Protein AF-F0J187-F1 (afdb_monomer_lite)

Foldseek 3Di:
DDLPDPCPVVVCCVVVVPDQAAHQLLNLLVVQLVLPDPVQSVQQSVVSVCLLLDDDPDRDQDPADARPPDDPDPDHSRVPSSVSSVVCVVRHVVLSVDDPVVNCVSNVCVVVVVVVVVCVVPVVVVPDDPDDPDDPPPDD

Secondary structure (DSSP, 8-state):
-B---TTHHHHHHHH-TT----B-HHHHHHHHHTTS-GGGHHHHHHHHHHHHHS--SSPPPPS----TT---SS--S-HHHHHHHHHTHHHHGGGGGS-HHHHHHHH-THHHHHHHHHHHHHSGGG-SPPP-PPP-----

Radius of gyration: 19.65 Å; chains: 1; bounding box: 69×37×39 Å

Sequence (140 aa):
MVDGLKGGPEAITAVFPETIVQTCIVHLLRNSMDFVSYKDHKAVATALKDIYRTGPLMPKPPRQLSPPSTPVHGGQKYPDIGQSWRRVWQEVIPFFSFPGEVRRIIYATNAIEALNSKLRRAIPARGHFPAMRPRPSCSI

Organism: Acidiphilium multivorum (strain DSM 11245 / JCM 8867 / NBRC 100883 / AIU 301) (NCBI:txid926570)

InterPro domains:
  IPR001207 Transposase, mutator type [PF00872] (2-131)
  IPR001207 Transposase, mutator type [PTHR33217] (2-131)

pLDDT: mean 76.12, std 14.01, range [37.06, 95.88]

Structure (mmCIF, N/CA/C/O backbone):
data_AF-F0J187-F1
#
_entry.id   AF-F0J187-F1
#
loop_
_atom_site.group_PDB
_atom_site.id
_atom_site.type_symbol
_atom_site.label_atom_id
_atom_site.label_alt_id
_atom_site.label_comp_id
_atom_site.label_asym_id
_atom_site.label_entity_id
_atom_site.label_seq_id
_atom_site.pdbx_PDB_ins_code
_atom_site.Cartn_x
_atom_site.Cartn_y
_atom_site.Cartn_z
_atom_site.occupancy
_atom_site.B_iso_or_equiv
_atom_site.auth_seq_id
_atom_site.auth_comp_id
_atom_site.auth_asym_id
_atom_site.auth_atom_id
_atom_site.pdbx_PDB_model_num
ATOM 1 N N . MET A 1 1 ? 7.277 -2.981 -6.624 1.00 78.75 1 MET A N 1
ATOM 2 C CA . MET A 1 1 ? 6.357 -2.535 -5.552 1.00 78.75 1 MET A CA 1
ATOM 3 C C . MET A 1 1 ? 6.928 -1.269 -4.922 1.00 78.75 1 MET A C 1
ATOM 5 O O . MET A 1 1 ? 8.120 -1.260 -4.646 1.00 78.75 1 MET A O 1
ATOM 9 N N . VAL A 1 2 ? 6.130 -0.213 -4.736 1.00 85.12 2 VAL A N 1
ATOM 10 C CA . VAL A 1 2 ? 6.584 1.126 -4.300 1.00 85.12 2 VAL A CA 1
ATOM 11 C C . VAL A 1 2 ? 5.772 1.607 -3.094 1.00 85.12 2 VAL A C 1
ATOM 13 O O . VAL A 1 2 ? 4.601 1.272 -2.958 1.00 85.12 2 VAL A O 1
ATOM 16 N N . ASP A 1 3 ? 6.383 2.401 -2.219 1.00 81.81 3 ASP A N 1
ATOM 17 C CA . ASP A 1 3 ? 5.799 2.936 -0.975 1.00 81.81 3 ASP A CA 1
ATOM 18 C C . ASP A 1 3 ? 4.912 4.194 -1.175 1.00 81.81 3 ASP A C 1
ATOM 20 O O . ASP A 1 3 ? 4.750 5.024 -0.291 1.00 81.81 3 ASP A O 1
ATOM 24 N N . GLY A 1 4 ? 4.371 4.411 -2.378 1.00 76.19 4 GLY A N 1
ATOM 25 C CA . GLY A 1 4 ? 3.578 5.617 -2.671 1.00 76.19 4 GLY A CA 1
ATOM 26 C C . GLY A 1 4 ? 4.379 6.929 -2.644 1.00 76.19 4 GLY A C 1
ATOM 27 O O . GLY A 1 4 ? 3.801 8.006 -2.503 1.00 76.19 4 GLY A O 1
ATOM 28 N N . LEU A 1 5 ? 5.707 6.852 -2.780 1.00 80.00 5 LEU A N 1
ATOM 29 C CA . LEU A 1 5 ? 6.575 8.019 -2.922 1.00 80.00 5 LEU A CA 1
ATOM 30 C C . LEU A 1 5 ? 6.245 8.776 -4.212 1.00 80.00 5 LEU A C 1
ATOM 32 O O . LEU A 1 5 ? 6.161 8.181 -5.289 1.00 80.00 5 LEU A O 1
ATOM 36 N N . LYS A 1 6 ? 6.111 10.101 -4.103 1.00 81.50 6 LYS A N 1
ATOM 37 C CA . LYS A 1 6 ? 5.885 10.986 -5.251 1.00 81.50 6 LYS A CA 1
ATOM 38 C C . LYS A 1 6 ? 7.040 10.856 -6.249 1.00 81.50 6 LYS A C 1
ATOM 40 O O . LYS A 1 6 ? 8.196 10.980 -5.851 1.00 81.50 6 LYS A O 1
ATOM 45 N N . GLY A 1 7 ? 6.734 10.638 -7.527 1.00 82.94 7 GLY A N 1
ATOM 46 C CA . GLY A 1 7 ? 7.749 10.474 -8.571 1.00 82.94 7 GLY A CA 1
ATOM 47 C C . GLY A 1 7 ? 8.337 9.061 -8.667 1.00 82.94 7 GLY A C 1
ATOM 48 O O . GLY A 1 7 ? 9.120 8.793 -9.574 1.00 82.94 7 GLY A O 1
ATOM 49 N N . GLY A 1 8 ? 8.007 8.157 -7.736 1.00 84.88 8 GLY A N 1
ATOM 50 C CA . GLY A 1 8 ? 8.522 6.787 -7.736 1.00 84.88 8 GLY A CA 1
ATOM 51 C C . GLY A 1 8 ? 8.054 5.981 -8.954 1.00 84.88 8 GLY A C 1
ATOM 52 O O . GLY A 1 8 ? 8.899 5.469 -9.691 1.00 84.88 8 GLY A O 1
ATOM 53 N N . PRO A 1 9 ? 6.734 5.861 -9.193 1.00 86.31 9 PRO A N 1
ATOM 54 C CA . PRO A 1 9 ? 6.202 5.173 -10.369 1.00 86.31 9 PRO A CA 1
ATOM 55 C C . PRO A 1 9 ? 6.711 5.738 -11.698 1.00 86.31 9 PRO A C 1
ATOM 57 O O . PRO A 1 9 ? 7.075 4.978 -12.597 1.00 86.31 9 PRO A O 1
ATOM 60 N N . GLU A 1 10 ? 6.789 7.061 -11.802 1.00 88.12 10 GLU A N 1
ATOM 61 C CA . GLU A 1 10 ? 7.227 7.779 -12.996 1.00 88.12 10 GLU A CA 1
ATOM 62 C C . GLU A 1 10 ? 8.709 7.511 -13.290 1.00 88.12 10 GLU A C 1
ATOM 64 O O . GLU A 1 10 ? 9.078 7.235 -14.428 1.00 88.12 10 GLU A O 1
ATOM 69 N N . ALA A 1 11 ? 9.562 7.505 -12.261 1.00 90.12 11 ALA A N 1
ATOM 70 C CA . ALA A 1 11 ? 10.983 7.202 -12.422 1.00 90.12 11 ALA A CA 1
ATOM 71 C C . ALA A 1 11 ? 11.235 5.748 -12.855 1.00 90.12 11 ALA A C 1
ATOM 73 O O . ALA A 1 11 ? 12.124 5.492 -13.666 1.00 90.12 11 ALA A O 1
ATOM 74 N N . ILE A 1 12 ? 10.459 4.790 -12.335 1.00 89.31 12 ILE A N 1
ATOM 75 C CA . ILE A 1 12 ? 10.607 3.373 -12.701 1.00 89.31 12 ILE A CA 1
ATOM 76 C C . ILE A 1 12 ? 10.167 3.146 -14.145 1.00 89.31 12 ILE A C 1
ATOM 78 O O . ILE A 1 12 ? 10.901 2.528 -14.910 1.00 89.31 12 ILE A O 1
ATOM 82 N N . THR A 1 13 ? 8.998 3.660 -14.525 1.00 90.06 13 THR A N 1
ATOM 83 C CA . THR A 1 13 ? 8.450 3.485 -15.881 1.00 90.06 13 THR A CA 1
ATOM 84 C C . THR A 1 13 ? 9.275 4.201 -16.948 1.00 90.06 13 THR A C 1
ATOM 86 O O . THR A 1 13 ? 9.347 3.715 -18.073 1.00 90.06 13 THR A O 1
ATOM 89 N N . ALA A 1 14 ? 9.972 5.287 -16.594 1.00 93.19 14 ALA A N 1
ATOM 90 C CA . ALA A 1 14 ? 10.910 5.961 -17.491 1.00 93.19 14 ALA A CA 1
ATOM 91 C C . ALA A 1 14 ? 12.111 5.085 -17.895 1.00 93.19 14 ALA A C 1
ATOM 93 O O . ALA A 1 14 ? 12.619 5.224 -19.004 1.00 93.19 14 ALA A O 1
ATOM 94 N N . VAL A 1 15 ? 12.573 4.193 -17.009 1.00 95.88 15 VAL A N 1
ATOM 95 C CA . VAL A 1 15 ? 13.730 3.311 -17.265 1.00 95.88 15 VAL A CA 1
ATOM 96 C C . VAL A 1 15 ? 13.291 1.911 -17.701 1.00 95.88 15 VAL A C 1
ATOM 98 O O . VAL A 1 15 ? 13.943 1.286 -18.533 1.00 95.88 15 VAL A O 1
ATOM 101 N N . PHE A 1 16 ? 12.178 1.420 -17.158 1.00 93.00 16 PHE A N 1
ATOM 102 C CA . PHE A 1 16 ? 11.648 0.082 -17.401 1.00 93.00 16 PHE A CA 1
ATOM 103 C C . PHE A 1 16 ? 10.175 0.160 -17.832 1.00 93.00 16 PHE A C 1
ATOM 105 O O . PHE A 1 16 ? 9.280 -0.078 -17.015 1.00 93.00 16 PHE A O 1
ATOM 112 N N . PRO A 1 17 ? 9.901 0.474 -19.110 1.00 91.56 17 PRO A N 1
ATOM 113 C CA . PRO A 1 17 ? 8.544 0.747 -19.590 1.00 91.56 17 PRO A CA 1
ATOM 114 C C . PRO A 1 17 ? 7.606 -0.465 -19.513 1.00 91.56 17 PRO A C 1
ATOM 116 O O . PRO A 1 17 ? 6.402 -0.300 -19.356 1.00 91.56 17 PRO A O 1
ATOM 119 N N . GLU A 1 18 ? 8.144 -1.685 -19.566 1.00 91.38 18 GLU A N 1
ATOM 120 C CA . GLU A 1 18 ? 7.357 -2.923 -19.467 1.00 91.38 18 GLU A CA 1
ATOM 121 C C . GLU A 1 18 ? 7.079 -3.357 -18.014 1.00 91.38 18 GLU A C 1
ATOM 123 O O . GLU A 1 18 ? 6.384 -4.344 -17.771 1.00 91.38 18 GLU A O 1
ATOM 128 N N . THR A 1 19 ? 7.621 -2.645 -17.017 1.00 90.19 19 THR A N 1
ATOM 129 C CA . THR A 1 19 ? 7.455 -3.028 -15.610 1.00 90.19 19 THR A CA 1
ATOM 130 C C . THR A 1 19 ? 6.086 -2.629 -15.080 1.00 90.19 19 THR A C 1
ATOM 132 O O . THR A 1 19 ? 5.701 -1.462 -15.082 1.00 90.19 19 THR A O 1
ATOM 135 N N . ILE A 1 20 ? 5.390 -3.601 -14.493 1.00 86.94 20 ILE A N 1
ATOM 136 C CA . ILE A 1 20 ? 4.169 -3.351 -13.733 1.00 86.94 20 ILE A CA 1
ATOM 137 C C . ILE A 1 20 ? 4.543 -2.703 -12.396 1.00 86.94 20 ILE A C 1
ATOM 139 O O . ILE A 1 20 ? 5.047 -3.353 -11.473 1.00 86.94 20 ILE A O 1
ATOM 143 N N . VAL A 1 21 ? 4.275 -1.405 -12.276 1.00 87.81 21 VAL A N 1
ATOM 144 C CA . VAL A 1 21 ? 4.434 -0.688 -11.012 1.00 87.81 21 VAL A CA 1
ATOM 145 C C . VAL A 1 21 ? 3.201 -0.908 -10.143 1.00 87.81 21 VAL A C 1
ATOM 147 O O . VAL A 1 21 ? 2.071 -0.672 -10.553 1.00 87.81 21 VAL A O 1
ATOM 150 N N . GLN A 1 22 ? 3.443 -1.353 -8.913 1.00 87.12 22 GLN A N 1
ATOM 151 C CA . GLN A 1 22 ? 2.408 -1.622 -7.924 1.00 87.12 22 GLN A CA 1
ATOM 152 C C . GLN A 1 22 ? 2.675 -0.825 -6.645 1.00 87.12 22 GLN A C 1
ATOM 154 O O . GLN A 1 22 ? 3.787 -0.888 -6.106 1.00 87.12 22 GLN A O 1
ATOM 159 N N . THR A 1 23 ? 1.658 -0.158 -6.103 1.00 88.44 23 THR A N 1
ATOM 160 C CA . THR A 1 23 ? 1.715 0.443 -4.764 1.00 88.44 23 THR A CA 1
ATOM 161 C C . THR A 1 23 ? 1.642 -0.635 -3.688 1.00 88.44 23 THR A C 1
ATOM 163 O O . THR A 1 23 ? 0.853 -1.581 -3.748 1.00 88.44 23 THR A O 1
ATOM 166 N N . CYS A 1 24 ? 2.494 -0.500 -2.675 1.00 87.38 24 CYS A N 1
ATOM 167 C CA . CYS A 1 24 ? 2.586 -1.453 -1.591 1.00 87.38 24 CYS A CA 1
ATOM 168 C C . CYS A 1 24 ? 1.360 -1.362 -0.681 1.00 87.38 24 CYS A C 1
ATOM 170 O O . CYS A 1 24 ? 1.229 -0.421 0.101 1.00 87.38 24 CYS A O 1
ATOM 172 N N . ILE A 1 25 ? 0.486 -2.370 -0.728 1.00 86.31 25 ILE A N 1
ATOM 173 C CA . ILE A 1 25 ? -0.749 -2.365 0.066 1.00 86.31 25 ILE A CA 1
ATOM 174 C C . ILE A 1 25 ? -0.503 -2.356 1.576 1.00 86.31 25 ILE A C 1
ATOM 176 O O . ILE A 1 25 ? -1.297 -1.815 2.338 1.00 86.31 25 ILE A O 1
ATOM 180 N N . VAL A 1 26 ? 0.624 -2.922 2.010 1.00 86.00 26 VAL A N 1
ATOM 181 C CA . VAL A 1 26 ? 1.049 -2.922 3.411 1.00 86.00 26 VAL A CA 1
ATOM 182 C C . VAL A 1 26 ? 1.335 -1.503 3.880 1.00 86.00 26 VAL A C 1
ATOM 184 O O . VAL A 1 26 ? 0.883 -1.105 4.951 1.00 86.00 26 VAL A O 1
ATOM 187 N N . HIS A 1 27 ? 2.077 -0.736 3.085 1.00 86.38 27 HIS A N 1
ATOM 188 C CA . HIS A 1 27 ? 2.365 0.648 3.423 1.00 86.38 27 HIS A CA 1
ATOM 189 C C . HIS A 1 27 ? 1.124 1.525 3.308 1.00 86.38 27 HIS A C 1
ATOM 191 O O . HIS A 1 27 ? 0.855 2.307 4.211 1.00 86.38 27 HIS A O 1
ATOM 197 N N . LEU A 1 28 ? 0.2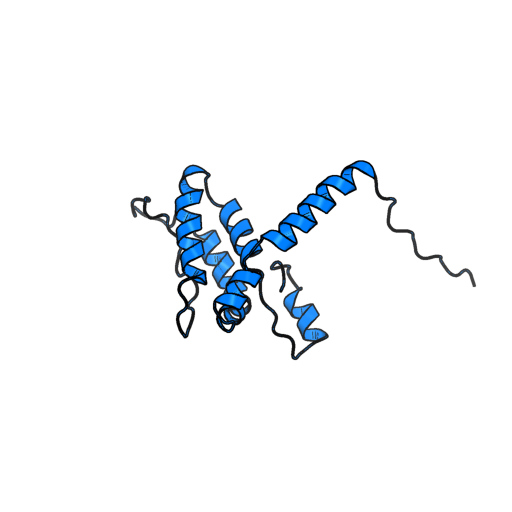98 1.312 2.281 1.00 86.50 28 LEU A N 1
ATOM 198 C CA . LEU A 1 28 ? -0.988 1.994 2.162 1.00 86.50 28 LEU A CA 1
ATOM 199 C C . LEU A 1 28 ? -1.879 1.739 3.391 1.00 86.50 28 LEU A C 1
ATOM 201 O O . LEU A 1 28 ? -2.510 2.665 3.897 1.00 86.50 28 LEU A O 1
ATOM 205 N N . LEU A 1 29 ? -1.884 0.510 3.917 1.00 87.12 29 LEU A N 1
ATOM 206 C CA . LEU A 1 29 ? -2.595 0.151 5.142 1.00 87.12 29 LEU A CA 1
ATOM 207 C C . LEU A 1 29 ? -2.006 0.846 6.375 1.00 87.12 29 LEU A C 1
ATOM 209 O O . LEU A 1 29 ? -2.772 1.408 7.150 1.00 87.12 29 LEU A O 1
ATOM 213 N N . ARG A 1 30 ? -0.678 0.848 6.556 1.00 86.44 30 ARG A N 1
ATOM 214 C CA . ARG A 1 30 ? -0.036 1.559 7.679 1.00 86.44 30 ARG A CA 1
ATOM 215 C C . ARG A 1 30 ? -0.351 3.055 7.639 1.00 86.44 30 ARG A C 1
ATOM 217 O O . ARG A 1 30 ? -0.907 3.558 8.606 1.00 86.44 30 ARG A O 1
ATOM 224 N N . ASN A 1 31 ? -0.154 3.697 6.488 1.00 87.94 31 ASN A N 1
ATOM 225 C CA . ASN A 1 31 ? -0.459 5.116 6.290 1.00 87.94 31 ASN A CA 1
ATOM 226 C C . ASN A 1 31 ? -1.939 5.420 6.560 1.00 87.94 31 ASN A C 1
ATOM 228 O O . ASN A 1 31 ? -2.281 6.478 7.070 1.00 87.94 31 ASN A O 1
ATOM 232 N N . SER A 1 32 ? -2.842 4.491 6.234 1.00 86.94 32 SER A N 1
ATOM 233 C CA . SER A 1 32 ? -4.271 4.646 6.531 1.00 86.94 32 SER A CA 1
ATOM 234 C C . SER A 1 32 ? -4.559 4.614 8.029 1.00 86.94 32 SER A C 1
ATOM 236 O O . SER A 1 32 ? -5.404 5.368 8.501 1.00 86.94 32 SER A O 1
ATOM 238 N N . MET A 1 33 ? -3.877 3.739 8.769 1.00 88.19 33 MET A N 1
ATOM 239 C CA . MET A 1 33 ? -4.082 3.548 10.206 1.00 88.19 33 MET A CA 1
ATOM 240 C C . MET A 1 33 ? -3.578 4.729 11.043 1.00 88.19 33 MET A C 1
ATOM 242 O O . MET A 1 33 ? -4.096 4.932 12.140 1.00 88.19 33 MET A O 1
ATOM 246 N N . ASP A 1 34 ? -2.658 5.540 10.512 1.00 88.19 34 ASP A N 1
ATOM 247 C CA . ASP A 1 34 ? -2.166 6.762 11.166 1.00 88.19 34 ASP A CA 1
ATOM 248 C C . ASP A 1 34 ? -3.272 7.815 11.367 1.00 88.19 34 ASP A C 1
ATOM 250 O O . ASP A 1 34 ? -3.231 8.593 12.317 1.00 88.19 34 ASP A O 1
ATOM 254 N N . PHE A 1 35 ? -4.309 7.804 10.521 1.00 83.94 35 PHE A N 1
ATOM 255 C CA . PHE A 1 35 ? -5.474 8.691 10.645 1.00 83.94 35 PHE A CA 1
ATOM 256 C C . PHE A 1 35 ? -6.549 8.156 11.604 1.00 83.94 35 PHE A C 1
ATOM 258 O O . PHE A 1 35 ? -7.529 8.845 11.894 1.00 83.94 35 PHE A O 1
ATOM 265 N N . VAL A 1 36 ? -6.418 6.911 12.073 1.00 86.69 36 VAL A N 1
ATOM 266 C CA . VAL A 1 36 ? -7.470 6.214 12.821 1.00 86.69 36 VAL A CA 1
ATOM 267 C C . VAL A 1 36 ? -7.205 6.322 14.318 1.00 86.69 36 VAL A C 1
ATOM 269 O O . VAL A 1 36 ? -6.101 6.073 14.800 1.00 86.69 36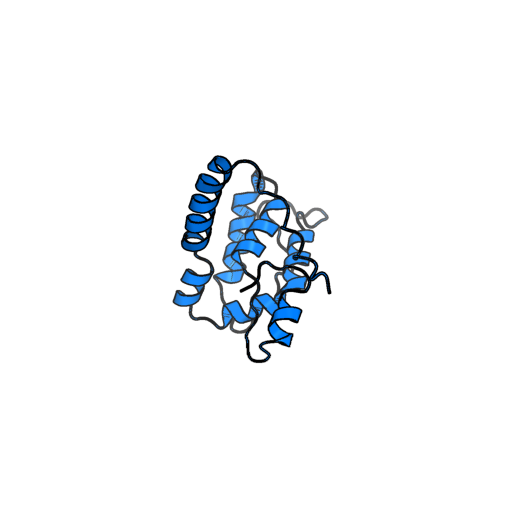 VAL A O 1
ATOM 272 N N . SER A 1 37 ? -8.250 6.627 15.089 1.00 87.75 37 SER A N 1
ATOM 273 C CA . SER A 1 37 ? -8.177 6.571 16.552 1.00 87.75 37 SER A CA 1
ATOM 274 C C . SER A 1 37 ? -8.019 5.126 17.021 1.00 87.75 37 SER A C 1
ATOM 276 O O . SER A 1 37 ? -8.675 4.233 16.488 1.00 87.75 37 SER A O 1
ATOM 278 N N . TYR A 1 38 ? -7.232 4.894 18.074 1.00 87.44 38 TYR A N 1
ATOM 279 C CA . TYR A 1 38 ? -6.986 3.555 18.626 1.00 87.44 38 TYR A CA 1
ATOM 280 C C . TYR A 1 38 ? -8.270 2.742 18.873 1.00 87.44 38 TYR A C 1
ATOM 282 O O . TYR A 1 38 ? -8.318 1.546 18.591 1.00 87.44 38 TYR A O 1
ATOM 290 N N . LYS A 1 39 ? -9.350 3.402 19.323 1.00 86.69 39 LYS A N 1
ATOM 291 C CA . LYS A 1 39 ? -10.660 2.769 19.568 1.00 86.69 39 LYS A CA 1
ATOM 292 C C . LYS A 1 39 ? -11.260 2.121 18.314 1.00 86.69 39 LYS A C 1
ATOM 294 O O . LYS A 1 39 ? -11.949 1.111 18.414 1.00 86.69 39 LYS A O 1
ATOM 299 N N . ASP A 1 40 ? -10.983 2.684 17.143 1.00 84.88 40 ASP A N 1
ATOM 300 C CA . ASP A 1 40 ? -11.538 2.255 15.861 1.00 84.88 40 ASP A CA 1
ATOM 301 C C . ASP A 1 40 ? -10.564 1.381 15.052 1.00 84.88 40 ASP A C 1
ATOM 303 O O . ASP A 1 40 ? -10.955 0.830 14.021 1.00 84.88 40 ASP A O 1
ATOM 307 N N . HIS A 1 41 ? -9.318 1.196 15.518 1.00 86.81 41 HIS A N 1
ATOM 308 C CA . HIS A 1 41 ? -8.262 0.470 14.795 1.00 86.81 41 HIS A CA 1
ATOM 309 C C . HIS A 1 41 ? -8.709 -0.913 14.331 1.00 86.81 41 HIS A C 1
ATOM 311 O O . HIS A 1 41 ? -8.550 -1.254 13.162 1.00 86.81 41 HIS A O 1
ATOM 317 N N . LYS A 1 42 ? -9.306 -1.715 15.219 1.00 86.19 42 LYS A N 1
ATOM 318 C CA . LYS A 1 42 ? -9.743 -3.079 14.882 1.00 86.19 42 LYS A CA 1
ATOM 319 C C . LYS A 1 42 ? -10.822 -3.083 13.795 1.00 86.19 42 LYS A C 1
ATOM 321 O O . LYS A 1 42 ? -10.776 -3.908 12.881 1.00 86.19 42 LYS A O 1
ATOM 326 N N . ALA A 1 43 ? -11.778 -2.165 13.897 1.00 85.12 43 ALA A N 1
ATOM 327 C CA . ALA A 1 43 ? -12.896 -2.058 12.968 1.00 85.12 43 ALA A CA 1
ATOM 328 C C . ALA A 1 43 ? -12.409 -1.605 11.583 1.00 85.12 43 ALA A C 1
ATOM 330 O O . ALA A 1 43 ? -12.695 -2.258 10.580 1.00 85.12 43 ALA A O 1
ATOM 331 N N . VAL A 1 44 ? -11.602 -0.542 11.537 1.00 84.50 44 VAL A N 1
ATOM 332 C CA . VAL A 1 44 ? -11.064 0.002 10.284 1.00 84.50 44 VAL A CA 1
ATOM 333 C C . VAL A 1 44 ? -10.074 -0.963 9.633 1.00 84.50 44 VAL A C 1
ATOM 335 O O . VAL A 1 44 ? -10.159 -1.191 8.430 1.00 84.50 44 VAL A O 1
ATOM 338 N N . ALA A 1 45 ? -9.197 -1.612 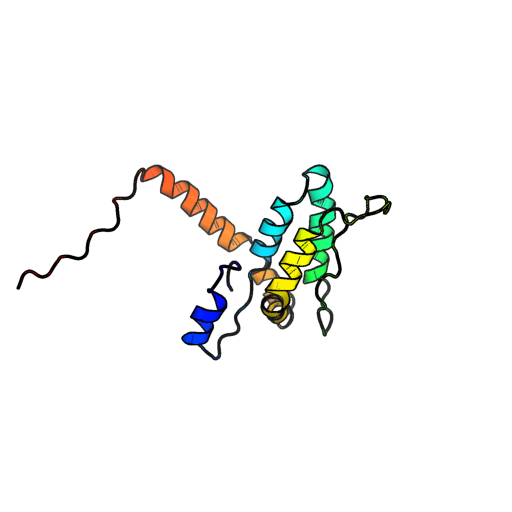10.403 1.00 85.44 45 ALA A N 1
ATOM 339 C CA . ALA A 1 45 ? -8.276 -2.612 9.867 1.00 85.44 45 ALA A CA 1
ATOM 340 C C . ALA A 1 45 ? -9.006 -3.815 9.252 1.00 85.44 45 ALA A C 1
ATOM 342 O O . ALA A 1 45 ? -8.517 -4.388 8.282 1.00 85.44 45 ALA A O 1
ATOM 343 N N . THR A 1 46 ? -10.160 -4.206 9.803 1.00 85.00 46 THR A N 1
ATOM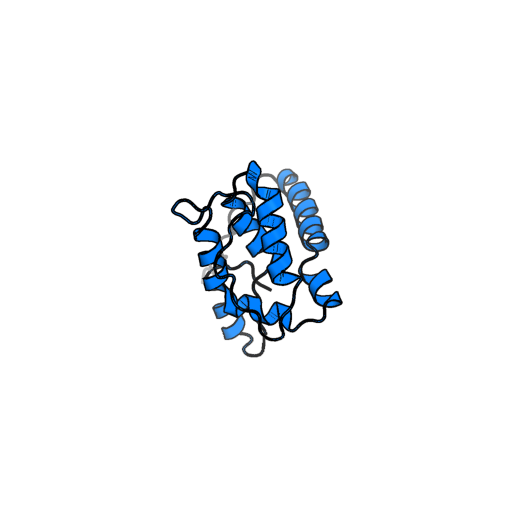 344 C CA . THR A 1 46 ? -10.992 -5.278 9.234 1.00 85.00 46 THR A CA 1
ATOM 345 C C . THR A 1 46 ? -11.608 -4.832 7.910 1.00 85.00 46 THR A C 1
ATOM 347 O O . THR A 1 46 ? -11.390 -5.491 6.899 1.00 85.00 46 THR A O 1
ATOM 350 N N . ALA A 1 47 ? -12.242 -3.656 7.878 1.00 82.38 47 ALA A N 1
ATOM 351 C CA . ALA A 1 47 ? -12.808 -3.100 6.648 1.00 82.38 47 ALA A CA 1
ATOM 352 C C . ALA A 1 47 ? -11.753 -2.924 5.537 1.00 82.38 47 ALA A C 1
ATOM 354 O O . ALA A 1 47 ? -12.005 -3.230 4.375 1.00 82.38 47 ALA A O 1
ATOM 355 N N . LEU A 1 48 ? -10.543 -2.482 5.893 1.00 84.12 48 LEU A N 1
ATOM 356 C CA . LEU A 1 48 ? -9.421 -2.349 4.962 1.00 84.12 48 LEU A CA 1
ATOM 357 C C . LEU A 1 48 ? -8.880 -3.700 4.474 1.00 84.12 48 LEU A C 1
ATOM 359 O O . LEU A 1 48 ? -8.475 -3.813 3.318 1.00 84.12 48 LEU A O 1
ATOM 363 N N . LYS A 1 49 ? -8.869 -4.727 5.335 1.00 83.06 49 LYS A N 1
ATOM 364 C CA . LYS A 1 49 ? -8.483 -6.100 4.967 1.00 83.06 49 LYS A CA 1
ATOM 365 C C . LYS A 1 49 ? -9.414 -6.698 3.929 1.00 83.06 49 LYS A C 1
ATOM 367 O O . LYS A 1 49 ? -8.942 -7.381 3.019 1.00 83.06 49 LYS A O 1
ATOM 372 N N . ASP A 1 50 ? -10.706 -6.430 4.057 1.00 81.75 50 ASP A N 1
ATOM 373 C CA . ASP A 1 50 ? -11.705 -6.970 3.145 1.00 81.75 50 ASP A CA 1
ATOM 374 C C . ASP A 1 50 ? -11.487 -6.451 1.720 1.00 81.75 50 ASP A C 1
ATOM 376 O O . ASP A 1 50 ? -11.483 -7.259 0.796 1.00 81.75 50 ASP A O 1
ATOM 380 N N . ILE A 1 51 ? -11.126 -5.171 1.543 1.00 81.00 51 ILE A N 1
ATOM 381 C CA . ILE A 1 51 ? -10.847 -4.560 0.224 1.00 81.00 51 ILE A CA 1
ATOM 382 C C . ILE A 1 51 ? -9.890 -5.406 -0.623 1.00 81.00 51 ILE A C 1
ATOM 384 O O . ILE A 1 51 ? -10.094 -5.549 -1.826 1.00 81.00 51 ILE A O 1
ATOM 388 N N . TYR A 1 52 ? -8.839 -5.963 -0.018 1.00 78.75 52 TYR A N 1
ATOM 389 C CA . TYR A 1 52 ? -7.809 -6.695 -0.756 1.00 78.75 52 TYR A CA 1
ATOM 390 C C . TYR A 1 52 ? -7.919 -8.217 -0.667 1.00 78.75 52 TYR A C 1
ATOM 392 O O . TYR A 1 52 ? -7.278 -8.932 -1.446 1.00 78.75 52 TYR A O 1
ATOM 400 N N . ARG A 1 53 ? -8.733 -8.728 0.264 1.00 77.81 53 ARG A N 1
ATOM 401 C CA . ARG A 1 53 ? -9.048 -10.156 0.377 1.00 77.81 53 ARG A CA 1
ATOM 402 C C . ARG A 1 53 ? -10.184 -10.569 -0.547 1.00 77.81 53 ARG A C 1
ATOM 404 O O . ARG A 1 53 ? -10.027 -11.556 -1.265 1.00 77.81 53 ARG A O 1
ATOM 411 N N . THR A 1 54 ? -11.299 -9.838 -0.555 1.00 65.12 54 THR A N 1
ATOM 412 C CA . THR A 1 54 ? -12.427 -10.129 -1.447 1.00 65.12 54 THR A CA 1
ATOM 413 C C . THR A 1 54 ? -12.099 -9.574 -2.823 1.00 65.12 54 THR A C 1
ATOM 415 O O . THR A 1 54 ? -12.195 -8.374 -3.048 1.00 65.12 54 THR A O 1
ATOM 418 N N . GLY A 1 55 ? -11.635 -10.427 -3.734 1.00 56.78 55 GLY A N 1
ATOM 419 C CA . GLY A 1 55 ? -11.356 -10.010 -5.105 1.00 56.78 55 GLY A CA 1
ATOM 420 C C . GLY A 1 55 ? -12.636 -9.990 -5.939 1.00 56.78 55 GLY A C 1
ATOM 421 O O . GLY A 1 55 ? -13.270 -11.036 -6.057 1.00 56.78 55 GLY A O 1
ATOM 422 N N . PRO A 1 56 ? -13.010 -8.867 -6.570 1.00 50.69 56 PRO A N 1
ATOM 423 C CA . PRO A 1 56 ? -13.845 -8.894 -7.757 1.00 50.69 56 PRO A CA 1
ATOM 424 C C . PRO A 1 56 ? -12.948 -9.002 -8.997 1.00 50.69 56 PRO A C 1
ATOM 426 O O . PRO A 1 56 ? -11.822 -8.506 -9.001 1.00 50.69 56 PRO A O 1
ATOM 429 N N . LEU A 1 57 ? -13.489 -9.554 -10.086 1.00 54.19 57 LEU A N 1
ATOM 430 C CA . LEU A 1 57 ? -12.868 -9.517 -11.421 1.00 54.19 57 LEU A CA 1
ATOM 431 C C . LEU A 1 57 ? -12.585 -8.068 -11.892 1.00 54.19 57 LEU A C 1
ATOM 433 O O . LEU A 1 57 ? -11.785 -7.854 -12.794 1.00 54.19 57 LEU A O 1
ATOM 437 N N . MET A 1 58 ? -13.213 -7.069 -11.248 1.00 54.66 58 MET A N 1
ATOM 438 C CA . MET A 1 58 ? -12.935 -5.638 -11.399 1.00 54.66 58 MET A CA 1
ATOM 439 C C . MET A 1 58 ?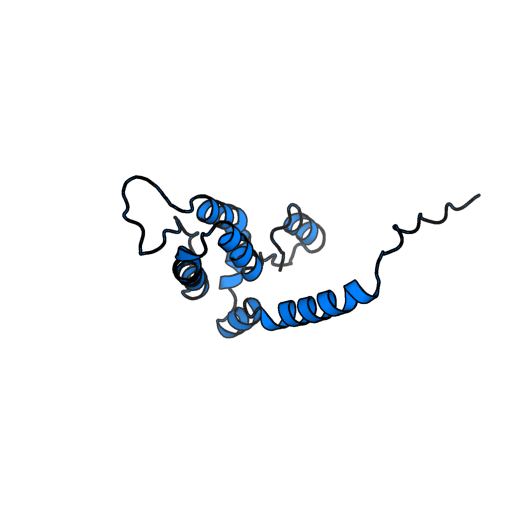 -12.977 -4.914 -10.036 1.00 54.66 58 MET A C 1
ATOM 441 O O . MET A 1 58 ? -14.064 -4.577 -9.549 1.00 54.66 58 MET A O 1
ATOM 445 N N . PRO A 1 59 ? -11.827 -4.668 -9.386 1.00 64.94 59 PRO A N 1
ATOM 446 C CA . PRO A 1 59 ? -11.777 -3.987 -8.098 1.00 64.94 59 PRO A CA 1
ATOM 447 C C . PRO A 1 59 ? -12.121 -2.497 -8.277 1.00 64.94 59 PRO A C 1
ATOM 449 O O . PRO A 1 59 ? -11.426 -1.745 -8.963 1.00 64.94 59 PRO A O 1
ATOM 452 N N . LYS A 1 60 ? -13.216 -2.048 -7.650 1.00 66.38 60 LYS A N 1
ATOM 453 C CA . LYS A 1 60 ? -13.583 -0.623 -7.568 1.00 66.38 60 LYS A CA 1
ATOM 454 C C . LYS A 1 60 ? -12.889 0.025 -6.370 1.00 66.38 60 LYS A C 1
ATOM 456 O O . LYS A 1 60 ? -12.809 -0.622 -5.324 1.00 66.38 60 LYS A O 1
ATOM 461 N N . PRO A 1 61 ? -12.444 1.291 -6.479 1.00 66.06 61 PRO A N 1
ATOM 462 C CA . PRO A 1 61 ? -11.850 1.975 -5.342 1.00 66.06 61 PRO A CA 1
ATOM 463 C C . PRO A 1 61 ? -12.857 2.043 -4.193 1.00 66.06 61 PRO A C 1
ATOM 465 O O . PRO A 1 61 ? -14.056 2.233 -4.445 1.00 66.06 61 PRO A O 1
ATOM 468 N N . PRO A 1 62 ? -12.404 1.931 -2.933 1.00 67.19 62 PRO A N 1
ATOM 469 C CA . PRO A 1 62 ? -13.288 2.092 -1.792 1.00 67.19 62 PRO A CA 1
ATOM 470 C C . PRO A 1 62 ? -13.969 3.462 -1.870 1.00 67.19 62 PRO A C 1
ATOM 472 O O . PRO A 1 62 ? -13.326 4.517 -1.930 1.00 67.19 62 PRO A O 1
ATOM 475 N N . ARG A 1 63 ? -15.307 3.448 -1.906 1.00 60.91 63 ARG A N 1
ATOM 476 C CA . ARG A 1 63 ? -16.107 4.674 -2.021 1.00 60.91 63 ARG A CA 1
ATOM 477 C C . ARG A 1 63 ? -15.936 5.533 -0.769 1.00 60.91 63 ARG A C 1
ATOM 479 O O . ARG A 1 63 ? -15.810 6.749 -0.893 1.00 60.91 63 ARG A O 1
ATOM 486 N N . GLN A 1 64 ? -15.859 4.882 0.396 1.00 60.12 64 GLN A N 1
ATOM 487 C CA . GLN A 1 64 ? -15.643 5.448 1.728 1.00 60.12 64 GLN A CA 1
ATOM 488 C C . GLN A 1 64 ? -15.354 4.333 2.743 1.00 60.12 64 GLN A C 1
ATOM 490 O O . GLN A 1 64 ? -15.896 3.238 2.614 1.00 60.12 64 GLN A O 1
ATOM 495 N N . LEU A 1 65 ? -14.550 4.627 3.768 1.00 57.91 65 LEU A N 1
ATOM 496 C CA . LEU A 1 65 ? -14.370 3.765 4.938 1.00 57.91 65 LEU A CA 1
ATOM 497 C C . LEU A 1 65 ? -15.060 4.421 6.128 1.00 57.91 65 LEU A C 1
ATOM 499 O O . LEU A 1 65 ? -14.709 5.529 6.527 1.00 57.91 65 LEU A O 1
ATOM 503 N N . SER A 1 66 ? -16.060 3.742 6.676 1.00 54.09 66 SER A N 1
ATOM 504 C CA . SER A 1 66 ? -16.689 4.107 7.944 1.00 54.09 66 SER A CA 1
ATOM 505 C C . SER A 1 66 ? -16.602 2.892 8.861 1.00 54.09 66 SER A C 1
ATOM 507 O O . SER A 1 66 ? -16.901 1.787 8.399 1.00 54.09 66 SER A O 1
ATOM 509 N N . PRO A 1 67 ? -16.156 3.034 10.122 1.00 51.88 67 PRO A N 1
ATOM 510 C CA . PRO A 1 67 ? -16.226 1.920 11.052 1.00 51.88 67 PRO A CA 1
ATOM 511 C C . PRO A 1 67 ? -17.701 1.505 11.235 1.00 51.88 67 PRO A C 1
ATOM 513 O O . PRO A 1 67 ? -18.581 2.368 11.250 1.00 51.88 67 PRO A O 1
ATOM 516 N N . PRO A 1 68 ? -17.998 0.204 11.397 1.00 51.03 68 PRO A N 1
ATOM 517 C CA . PRO A 1 68 ? -19.371 -0.296 11.531 1.00 51.03 68 PRO A CA 1
ATOM 518 C C . PRO A 1 68 ? -20.131 0.268 12.747 1.00 51.03 68 PRO A C 1
ATOM 520 O O . PRO A 1 68 ? -21.347 0.146 12.819 1.00 51.03 68 PRO A O 1
ATOM 523 N N . SER A 1 69 ? -19.434 0.897 13.696 1.00 46.28 69 SER A N 1
ATOM 524 C CA . SER A 1 69 ? -19.973 1.434 14.949 1.00 46.28 69 SER A CA 1
ATOM 525 C C . SER A 1 69 ? -20.205 2.954 14.964 1.00 46.28 69 SER A C 1
ATOM 527 O O . SER A 1 69 ? -20.551 3.492 16.013 1.00 46.28 69 SER A O 1
ATOM 529 N N . THR A 1 70 ? -20.033 3.678 13.849 1.00 46.72 70 THR A N 1
ATOM 530 C CA . THR A 1 70 ? -20.392 5.110 13.800 1.00 46.72 70 THR A CA 1
ATOM 531 C C . THR A 1 70 ? -21.867 5.323 13.465 1.00 46.72 70 THR A C 1
ATOM 533 O O . THR A 1 70 ? -22.281 4.931 12.372 1.00 46.72 70 THR A O 1
ATOM 536 N N . PRO A 1 71 ? -22.652 6.005 14.325 1.00 40.56 71 PRO A N 1
ATOM 537 C CA . PRO A 1 71 ? -23.967 6.494 13.944 1.00 40.56 71 PRO A CA 1
ATOM 538 C C . PRO A 1 71 ? -23.789 7.477 12.786 1.00 40.56 71 PRO A C 1
ATOM 540 O O . PRO A 1 71 ? -23.090 8.483 12.913 1.00 40.56 71 PRO A O 1
ATOM 543 N N . VAL A 1 72 ? -24.394 7.172 11.640 1.00 47.34 72 VAL A N 1
ATOM 544 C CA . VAL A 1 72 ? -24.430 8.055 10.469 1.00 47.34 72 VAL A CA 1
ATOM 545 C C . VAL A 1 72 ? -25.365 9.214 10.800 1.00 47.34 72 VAL A C 1
ATOM 547 O O . VAL A 1 72 ? -26.547 9.183 10.486 1.00 47.34 72 VAL A O 1
ATOM 550 N N . HIS A 1 73 ? -24.868 10.204 11.532 1.00 37.06 73 HIS A N 1
ATOM 551 C CA . HIS A 1 73 ? -25.535 11.487 11.739 1.00 37.06 73 HIS A CA 1
ATOM 552 C C . HIS A 1 73 ? -24.570 12.572 11.253 1.00 37.06 73 HIS A C 1
ATOM 554 O O . HIS A 1 73 ? -23.886 13.225 12.031 1.00 37.06 73 HIS A O 1
ATOM 560 N N . GLY A 1 74 ? -24.462 12.703 9.927 1.00 42.97 74 GLY A N 1
ATOM 561 C CA . GLY A 1 74 ? -23.962 13.929 9.295 1.00 42.97 74 GLY A CA 1
ATOM 562 C C . GLY A 1 74 ? -22.538 13.947 8.726 1.00 42.97 74 GLY A C 1
ATOM 563 O O . GLY A 1 74 ? -22.173 14.963 8.144 1.00 42.97 74 GLY A O 1
ATOM 564 N N . GLY A 1 75 ? -21.731 12.881 8.803 1.00 49.22 75 GLY A N 1
ATOM 565 C CA . GLY A 1 75 ? -20.390 12.921 8.196 1.00 49.22 75 GLY A CA 1
ATOM 566 C C . GLY A 1 75 ? -19.594 11.615 8.202 1.00 49.22 75 GLY A C 1
ATOM 567 O O . GLY A 1 75 ? -19.824 10.723 9.014 1.00 49.22 75 GLY A O 1
ATOM 568 N N . GLN A 1 76 ? -18.638 11.517 7.270 1.00 64.25 76 GLN A N 1
ATOM 569 C CA . GLN A 1 76 ? -17.653 10.431 7.188 1.00 64.25 76 GLN A CA 1
ATOM 570 C C . GLN A 1 76 ? -16.581 10.634 8.264 1.00 64.25 76 GLN A C 1
ATOM 572 O O . GLN A 1 76 ? -15.979 11.700 8.324 1.00 64.25 76 GLN A O 1
ATOM 577 N N . LYS A 1 77 ? -16.302 9.612 9.083 1.00 71.25 77 LYS A N 1
ATOM 578 C CA . LYS A 1 77 ? -15.320 9.718 10.180 1.00 71.25 77 LYS A CA 1
ATOM 579 C C . LYS A 1 77 ? -13.861 9.760 9.701 1.00 71.25 77 LYS A C 1
ATOM 581 O O . LYS A 1 77 ? -13.032 10.360 10.373 1.00 71.25 77 LYS A O 1
ATOM 586 N N . TYR A 1 78 ? -13.560 9.161 8.542 1.00 80.38 78 TYR A N 1
ATOM 587 C CA . TYR A 1 78 ? -12.208 9.103 7.961 1.00 80.38 78 TYR A CA 1
ATOM 588 C C . TYR A 1 78 ? -12.210 9.359 6.440 1.00 80.38 78 TYR A C 1
ATOM 590 O O . TYR A 1 78 ? -11.913 8.453 5.651 1.00 80.38 78 TYR A O 1
ATOM 598 N N . PRO A 1 79 ? -12.569 10.576 5.986 1.00 79.75 79 PRO A N 1
ATOM 599 C CA . PRO A 1 79 ? -12.645 10.890 4.558 1.00 79.75 79 PRO A CA 1
ATOM 600 C C . PRO A 1 79 ? -11.273 10.812 3.870 1.00 79.75 79 PRO A C 1
ATOM 602 O O . PRO A 1 79 ? -11.192 10.411 2.704 1.00 79.75 79 PRO A O 1
ATOM 605 N N . ASP A 1 80 ? -10.200 11.120 4.603 1.00 82.19 80 ASP A N 1
ATOM 606 C CA . ASP A 1 80 ? -8.827 11.152 4.089 1.00 82.19 80 ASP A CA 1
ATOM 607 C C . ASP A 1 80 ? -8.324 9.774 3.665 1.00 82.19 80 ASP A C 1
ATOM 609 O O . ASP A 1 80 ? -7.638 9.657 2.651 1.00 82.19 80 ASP A O 1
ATOM 613 N N . ILE A 1 81 ? -8.743 8.712 4.361 1.00 84.25 81 ILE A N 1
ATOM 614 C CA . ILE A 1 81 ? -8.393 7.339 3.981 1.00 84.25 81 ILE A CA 1
ATOM 615 C C . ILE A 1 81 ? -9.038 6.991 2.635 1.00 84.25 81 ILE A C 1
ATOM 617 O O . ILE A 1 81 ? -8.390 6.468 1.736 1.00 84.25 81 ILE A O 1
ATOM 621 N N . GLY A 1 82 ? -10.312 7.336 2.438 1.00 81.50 82 GLY A N 1
ATOM 622 C CA . GLY A 1 82 ? -10.963 7.125 1.143 1.00 81.50 82 GLY A CA 1
ATOM 623 C C . GLY A 1 82 ? -10.280 7.905 0.013 1.00 81.50 82 GLY A C 1
ATOM 624 O O . GLY A 1 82 ? -10.138 7.394 -1.098 1.00 81.50 82 GLY A O 1
ATOM 625 N N . GLN A 1 83 ? -9.845 9.140 0.283 1.00 82.81 83 GLN A N 1
ATOM 626 C CA . GLN A 1 83 ? -9.127 9.952 -0.700 1.00 82.81 83 GLN A CA 1
ATOM 627 C C . GLN A 1 83 ? -7.743 9.388 -1.030 1.00 82.81 83 GLN A C 1
ATOM 629 O O . GLN A 1 83 ? -7.401 9.321 -2.211 1.00 82.81 83 GLN A O 1
ATOM 634 N N . SER A 1 84 ? -6.963 8.973 -0.030 1.00 84.81 84 SER A N 1
ATOM 635 C CA . SER A 1 84 ? -5.614 8.441 -0.243 1.00 84.81 84 SER A CA 1
ATOM 636 C C . SER A 1 84 ? -5.643 7.177 -1.100 1.00 84.81 84 SER A C 1
ATOM 638 O O . SER A 1 84 ? -4.904 7.094 -2.076 1.00 84.81 84 SER A O 1
ATOM 640 N N . TRP A 1 85 ? -6.578 6.260 -0.834 1.00 86.12 85 TRP A N 1
ATOM 641 C CA . TRP A 1 85 ? -6.765 5.042 -1.627 1.00 86.12 85 TRP A CA 1
ATOM 642 C C . TRP A 1 85 ? -7.201 5.319 -3.065 1.00 86.12 85 TRP A C 1
ATOM 644 O O . TRP A 1 85 ? -6.747 4.634 -3.975 1.00 86.12 85 TRP A O 1
ATOM 654 N N . ARG A 1 86 ? -8.059 6.323 -3.294 1.00 85.25 86 ARG A N 1
ATOM 655 C CA . ARG A 1 86 ? -8.482 6.706 -4.653 1.00 85.25 86 ARG A CA 1
ATOM 656 C C . ARG A 1 86 ? -7.337 7.264 -5.488 1.00 85.25 86 ARG A C 1
ATOM 658 O O . ARG A 1 86 ? -7.273 6.960 -6.674 1.00 85.25 86 ARG A O 1
ATOM 665 N N . ARG A 1 87 ? -6.454 8.064 -4.880 1.00 85.81 87 ARG A N 1
ATOM 666 C CA . ARG A 1 87 ? -5.314 8.683 -5.577 1.00 85.81 87 ARG A CA 1
ATOM 667 C C . ARG A 1 87 ? -4.347 7.645 -6.134 1.00 85.81 87 ARG A C 1
ATOM 669 O O . ARG A 1 87 ? -3.854 7.845 -7.230 1.00 85.81 87 ARG A O 1
ATOM 676 N N . VAL A 1 88 ? -4.122 6.561 -5.392 1.00 85.44 88 VAL A N 1
ATOM 677 C CA . VAL A 1 88 ? -3.173 5.496 -5.762 1.00 85.44 88 VAL A CA 1
ATOM 678 C C . VAL A 1 88 ? -3.857 4.233 -6.295 1.00 85.44 88 VAL A C 1
ATOM 680 O O . VAL A 1 88 ? -3.270 3.151 -6.307 1.00 85.44 88 VAL A O 1
ATOM 683 N N . TRP A 1 89 ? -5.145 4.316 -6.651 1.00 85.88 89 TRP A N 1
ATOM 684 C CA . TRP A 1 89 ? -5.931 3.123 -6.969 1.00 85.88 89 TRP A CA 1
ATOM 685 C C . TRP A 1 89 ? -5.423 2.411 -8.221 1.00 85.88 89 TRP A C 1
ATOM 687 O O . TRP A 1 89 ? -5.397 1.183 -8.251 1.00 85.88 89 TRP A O 1
ATOM 697 N N . GLN A 1 90 ? -4.984 3.169 -9.229 1.00 85.62 90 GLN A N 1
ATOM 698 C CA . GLN A 1 90 ? -4.470 2.610 -10.482 1.00 85.62 90 GLN A CA 1
ATOM 699 C C . GLN A 1 90 ? -3.225 1.755 -10.244 1.00 85.62 90 GLN A C 1
ATOM 701 O O . GLN A 1 90 ? -3.081 0.690 -10.830 1.00 85.62 90 GLN A O 1
ATOM 706 N N . GLU A 1 91 ? -2.382 2.157 -9.300 1.00 87.06 91 GLU A N 1
ATOM 707 C CA . GLU A 1 91 ? -1.192 1.424 -8.887 1.00 87.06 91 GLU A CA 1
ATOM 708 C C . GLU A 1 91 ? -1.517 0.276 -7.916 1.00 87.06 91 GLU A C 1
ATOM 710 O O . GLU A 1 91 ? -0.680 -0.595 -7.679 1.00 87.06 91 GLU A O 1
ATOM 715 N N . VAL A 1 92 ? -2.718 0.239 -7.330 1.00 86.06 92 VAL A N 1
ATOM 716 C CA . VAL A 1 92 ? -3.189 -0.880 -6.496 1.00 86.06 92 VAL A CA 1
ATOM 717 C C . VAL A 1 92 ? -3.818 -1.982 -7.349 1.00 86.06 92 VAL A C 1
ATOM 719 O O . VAL A 1 92 ? -3.652 -3.152 -7.014 1.00 86.06 92 VAL A O 1
ATOM 722 N N . ILE A 1 93 ? -4.482 -1.656 -8.464 1.00 86.25 93 ILE A N 1
ATOM 723 C CA . ILE A 1 93 ? -5.149 -2.629 -9.352 1.00 86.25 93 ILE A CA 1
ATOM 724 C C . ILE A 1 93 ? -4.261 -3.835 -9.722 1.00 86.25 93 ILE A C 1
ATOM 726 O O . ILE A 1 93 ? -4.752 -4.961 -9.590 1.00 86.25 93 ILE A O 1
ATOM 730 N N . PRO A 1 94 ? -2.971 -3.674 -10.093 1.00 86.81 94 PRO A N 1
ATOM 731 C CA . PRO A 1 94 ? -2.116 -4.803 -10.457 1.00 86.81 94 PRO A CA 1
ATOM 732 C C . PRO A 1 94 ? -1.975 -5.873 -9.370 1.00 86.81 94 PRO A C 1
ATOM 734 O O . PRO A 1 94 ? -1.714 -7.033 -9.676 1.00 86.81 94 PRO A O 1
ATOM 737 N N . PHE A 1 95 ? -2.193 -5.516 -8.099 1.00 85.38 95 PHE A N 1
ATOM 738 C CA . PHE A 1 95 ? -2.221 -6.474 -6.995 1.00 85.38 95 PHE A CA 1
ATOM 739 C C . PHE A 1 95 ? -3.255 -7.589 -7.211 1.00 85.38 95 PHE A C 1
ATOM 741 O O . PHE A 1 95 ? -3.008 -8.740 -6.853 1.00 85.38 95 PHE A O 1
ATOM 748 N N . PHE A 1 96 ? -4.416 -7.256 -7.779 1.00 83.94 96 PHE A N 1
ATOM 749 C CA . PHE A 1 96 ? -5.526 -8.193 -7.950 1.00 83.94 96 PHE A CA 1
ATOM 750 C C . PHE A 1 96 ? -5.320 -9.168 -9.112 1.00 83.94 96 PHE A C 1
ATOM 752 O O . PHE A 1 96 ? -5.977 -10.206 -9.138 1.00 83.94 96 PHE A O 1
ATOM 759 N N . SER A 1 97 ? -4.376 -8.884 -10.014 1.00 84.88 97 SER A N 1
ATOM 760 C CA . SER A 1 97 ? -3.978 -9.793 -11.094 1.00 84.88 97 SER A CA 1
ATOM 761 C C . SER A 1 97 ? -3.204 -11.015 -10.585 1.00 84.88 97 SER A C 1
ATOM 763 O O . SER A 1 97 ? -3.088 -12.010 -11.296 1.00 84.88 97 SER A O 1
ATOM 765 N N . PHE A 1 98 ? -2.675 -10.968 -9.357 1.00 83.56 98 PHE A N 1
ATOM 766 C CA . PHE A 1 98 ? -1.939 -12.086 -8.773 1.00 83.56 98 PHE A CA 1
ATOM 767 C C . PHE A 1 98 ? -2.875 -13.147 -8.153 1.00 83.56 98 PHE A C 1
ATOM 769 O O . PHE A 1 98 ? -3.858 -12.804 -7.475 1.00 83.56 98 PHE A O 1
ATOM 776 N N . PRO A 1 99 ? -2.539 -14.449 -8.277 1.00 86.12 99 PRO A N 1
ATOM 777 C CA . PRO A 1 99 ? -3.227 -15.522 -7.560 1.00 86.12 99 PRO A CA 1
ATOM 778 C C . PRO A 1 99 ? -3.243 -15.287 -6.044 1.00 86.12 99 PRO A C 1
ATOM 780 O O . PRO A 1 99 ? -2.355 -14.636 -5.492 1.00 86.12 99 PRO A O 1
ATOM 783 N N . GLY A 1 100 ? -4.240 -15.839 -5.345 1.00 82.69 100 GLY A N 1
ATOM 784 C CA . GLY A 1 100 ? -4.412 -15.633 -3.898 1.00 82.69 100 GLY A CA 1
ATOM 785 C C . GLY A 1 100 ? -3.181 -16.007 -3.060 1.00 82.69 100 GLY A C 1
ATOM 786 O O . GLY A 1 100 ? -2.848 -15.305 -2.105 1.00 82.69 100 GLY A O 1
ATOM 787 N N . GLU A 1 101 ? -2.464 -17.062 -3.451 1.00 84.06 101 GLU A N 1
ATOM 788 C CA . GLU A 1 101 ? -1.224 -17.503 -2.799 1.00 84.06 101 GLU A CA 1
ATOM 789 C C . GLU A 1 101 ? -0.104 -16.464 -2.930 1.00 84.06 101 GLU A C 1
ATOM 791 O O . GLU A 1 101 ? 0.530 -16.096 -1.941 1.00 84.06 101 GLU A O 1
ATOM 796 N N . VAL A 1 102 ? 0.075 -15.909 -4.132 1.00 84.75 102 VAL A N 1
ATOM 797 C CA . VAL A 1 102 ? 1.066 -14.860 -4.406 1.00 84.75 102 VAL A CA 1
ATOM 798 C C . VAL A 1 102 ? 0.683 -13.568 -3.690 1.00 84.75 102 VAL A C 1
ATOM 800 O O . VAL A 1 102 ? 1.524 -12.951 -3.038 1.00 84.75 102 VAL A O 1
ATOM 803 N N . ARG A 1 103 ? -0.602 -13.191 -3.705 1.00 85.38 103 ARG A N 1
ATOM 804 C CA . ARG A 1 103 ? -1.105 -12.042 -2.937 1.00 85.38 103 ARG A CA 1
ATOM 805 C C . ARG A 1 103 ? -0.774 -12.175 -1.457 1.00 85.38 103 ARG A C 1
ATOM 807 O O . ARG A 1 103 ? -0.312 -11.203 -0.862 1.00 85.38 103 ARG A O 1
ATOM 814 N N . ARG A 1 104 ? -0.940 -13.372 -0.881 1.00 83.31 104 ARG A N 1
ATOM 815 C CA . ARG A 1 104 ? -0.593 -13.647 0.519 1.00 83.31 104 ARG A CA 1
ATOM 816 C C . ARG A 1 104 ? 0.874 -13.394 0.818 1.00 83.31 104 ARG A C 1
ATOM 818 O O . ARG A 1 104 ? 1.158 -12.841 1.871 1.00 83.31 104 ARG A O 1
ATOM 825 N N . ILE A 1 105 ? 1.776 -13.751 -0.089 1.00 83.88 105 ILE A N 1
ATOM 826 C CA . ILE A 1 105 ? 3.208 -13.459 0.051 1.00 83.88 105 ILE A CA 1
ATOM 827 C C . ILE A 1 105 ? 3.457 -11.947 -0.045 1.00 83.88 105 ILE A C 1
ATOM 829 O O . ILE A 1 105 ? 4.181 -11.395 0.776 1.00 83.88 105 ILE A O 1
ATOM 833 N N . ILE A 1 106 ? 2.808 -11.264 -0.992 1.00 81.38 106 ILE A N 1
ATOM 834 C CA . ILE A 1 106 ? 2.974 -9.822 -1.234 1.00 81.38 106 ILE A CA 1
ATOM 835 C C . ILE A 1 106 ? 2.546 -8.976 -0.024 1.00 81.38 106 ILE A C 1
ATOM 837 O O . ILE A 1 106 ? 3.247 -8.032 0.338 1.00 81.38 106 ILE A O 1
ATOM 841 N N . TYR A 1 107 ? 1.407 -9.284 0.611 1.00 77.56 107 TYR A N 1
ATOM 842 C CA . TYR A 1 107 ? 0.969 -8.561 1.815 1.00 77.56 107 TYR A CA 1
ATOM 843 C C . TYR A 1 107 ? 1.477 -9.174 3.124 1.00 77.56 107 TYR A C 1
ATOM 845 O O . TYR A 1 107 ? 1.224 -8.607 4.190 1.00 77.56 107 TYR A O 1
ATOM 853 N N . ALA A 1 108 ? 2.167 -10.320 3.086 1.00 72.62 108 ALA A N 1
ATOM 854 C CA . ALA A 1 108 ? 2.825 -10.860 4.267 1.00 72.62 108 ALA A CA 1
ATOM 855 C C . ALA A 1 108 ? 3.981 -9.930 4.637 1.00 72.62 108 ALA A C 1
ATOM 857 O O . ALA A 1 108 ? 5.077 -9.977 4.086 1.00 72.62 108 ALA A O 1
ATOM 858 N N . THR A 1 109 ? 3.724 -9.071 5.615 1.00 65.12 109 THR A N 1
ATOM 859 C CA . THR A 1 109 ? 4.665 -8.065 6.106 1.00 65.12 109 THR A CA 1
ATOM 860 C C . THR A 1 109 ? 5.926 -8.668 6.73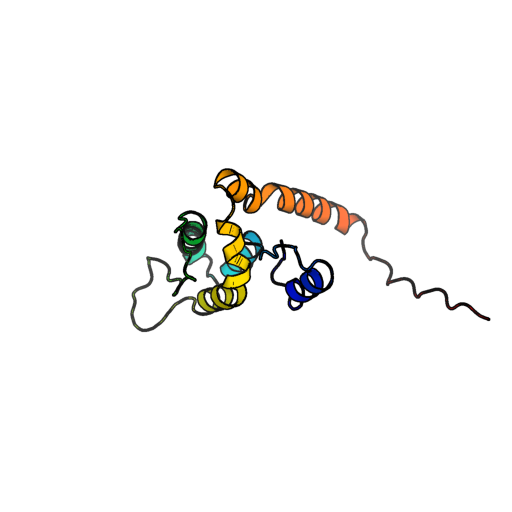0 1.00 65.12 109 THR A C 1
ATOM 862 O O . THR A 1 109 ? 6.919 -7.963 6.885 1.00 65.12 109 THR A O 1
ATOM 865 N N . ASN A 1 110 ? 5.920 -9.973 7.027 1.00 64.94 110 ASN A N 1
ATOM 866 C CA . ASN A 1 110 ? 6.946 -10.687 7.786 1.00 64.94 110 ASN A CA 1
ATOM 867 C C . ASN A 1 110 ? 8.375 -10.510 7.253 1.00 64.94 110 ASN A C 1
ATOM 869 O O . ASN A 1 110 ? 9.282 -10.294 8.049 1.00 64.94 110 ASN A O 1
ATOM 873 N N . ALA A 1 111 ? 8.610 -10.592 5.938 1.00 70.94 111 ALA A N 1
ATOM 874 C CA . ALA A 1 111 ? 9.975 -10.518 5.401 1.00 70.94 111 ALA A CA 1
ATOM 875 C C . ALA A 1 111 ? 10.563 -9.099 5.512 1.00 70.94 111 ALA A C 1
ATOM 877 O O . ALA A 1 111 ? 11.688 -8.915 5.983 1.00 70.94 111 ALA A O 1
ATOM 878 N N . ILE A 1 112 ? 9.772 -8.088 5.139 1.00 72.94 112 ILE A N 1
ATOM 879 C CA . ILE A 1 112 ? 10.166 -6.674 5.205 1.00 72.94 112 ILE A CA 1
ATOM 880 C C . ILE A 1 112 ? 10.284 -6.225 6.667 1.00 72.94 112 ILE A C 1
ATOM 882 O O . ILE A 1 112 ? 11.235 -5.541 7.036 1.00 72.94 112 ILE A O 1
ATOM 886 N N . GLU A 1 113 ? 9.359 -6.639 7.534 1.00 75.12 113 GLU A N 1
ATOM 887 C CA . GLU A 1 113 ? 9.400 -6.318 8.964 1.00 75.12 113 GLU A CA 1
ATOM 888 C C . GLU A 1 113 ? 10.572 -6.993 9.675 1.00 75.12 113 GLU A C 1
ATOM 890 O O . GLU A 1 113 ? 11.231 -6.345 10.490 1.00 75.12 113 GLU A O 1
ATOM 895 N N . ALA A 1 114 ? 10.892 -8.245 9.333 1.00 80.38 114 ALA A N 1
ATOM 896 C CA . ALA A 1 114 ? 12.070 -8.928 9.856 1.00 80.38 114 ALA A CA 1
ATOM 897 C C . ALA A 1 114 ? 13.363 -8.201 9.464 1.00 80.38 114 ALA A C 1
ATOM 899 O O . ALA A 1 114 ? 14.239 -8.009 10.311 1.00 80.38 114 ALA A O 1
ATOM 900 N N . LEU A 1 115 ? 13.477 -7.748 8.211 1.00 83.25 115 LEU A N 1
ATOM 901 C CA . LEU A 1 115 ? 14.612 -6.943 7.759 1.00 83.25 115 LEU A CA 1
ATOM 902 C C . LEU A 1 115 ? 14.676 -5.599 8.501 1.00 83.25 115 LEU A C 1
ATOM 904 O O . LEU A 1 115 ? 15.714 -5.260 9.068 1.00 83.25 115 LEU A O 1
ATOM 908 N N . ASN A 1 116 ? 13.560 -4.871 8.576 1.00 81.12 116 ASN A N 1
ATOM 909 C CA . ASN A 1 116 ? 13.484 -3.581 9.266 1.00 81.12 116 ASN A CA 1
ATOM 910 C C . ASN A 1 116 ? 13.773 -3.698 10.767 1.00 81.12 116 ASN A C 1
ATOM 912 O O . ASN A 1 116 ? 14.329 -2.776 11.359 1.00 81.12 116 ASN A O 1
ATOM 916 N N . SER A 1 117 ? 13.404 -4.812 11.400 1.00 83.81 117 SER A N 1
ATOM 917 C CA . SER A 1 117 ? 13.728 -5.092 12.802 1.00 83.81 117 SER A CA 1
ATOM 918 C C . SER A 1 117 ? 15.232 -5.299 12.992 1.00 83.81 117 SER A C 1
ATOM 920 O O . SER A 1 117 ? 15.845 -4.661 13.849 1.00 83.81 117 SER A O 1
ATOM 922 N N . LYS A 1 118 ? 15.864 -6.103 12.122 1.00 86.12 118 LYS A N 1
ATOM 923 C CA . LYS A 1 118 ? 17.323 -6.300 12.127 1.00 86.12 118 LYS A CA 1
ATOM 924 C C . LYS A 1 118 ? 18.076 -4.984 11.909 1.00 86.12 118 LYS A C 1
ATOM 926 O O . LYS A 1 118 ? 18.998 -4.686 12.664 1.00 86.12 118 LYS A O 1
ATOM 931 N N . LEU A 1 119 ? 17.660 -4.178 10.930 1.00 85.00 119 LEU A N 1
ATOM 932 C CA . LEU A 1 119 ? 18.274 -2.878 10.638 1.00 85.00 119 LEU A CA 1
ATOM 933 C C . LEU A 1 119 ? 18.126 -1.902 11.811 1.00 85.00 119 LEU A C 1
ATOM 935 O O . LEU A 1 119 ? 19.123 -1.346 12.266 1.00 85.00 119 LEU A O 1
ATOM 939 N N . ARG A 1 120 ? 16.915 -1.748 12.367 1.00 84.06 120 ARG A N 1
ATOM 940 C CA . ARG A 1 120 ? 16.673 -0.871 13.527 1.00 84.06 120 ARG A CA 1
ATOM 941 C C . ARG A 1 120 ? 17.452 -1.287 14.769 1.00 84.06 120 ARG A C 1
ATOM 943 O O . ARG A 1 120 ? 17.801 -0.425 15.562 1.00 84.06 120 ARG A O 1
ATOM 950 N N . ARG A 1 121 ? 17.759 -2.576 14.932 1.00 84.00 121 ARG A N 1
ATOM 951 C CA . ARG A 1 121 ? 18.625 -3.059 16.016 1.00 84.00 121 ARG A CA 1
ATOM 952 C C . ARG A 1 121 ? 20.109 -2.775 15.760 1.00 84.00 121 ARG A C 1
ATOM 954 O O . ARG A 1 121 ? 20.842 -2.510 16.705 1.00 84.00 121 ARG A O 1
ATOM 961 N N . ALA A 1 122 ? 20.557 -2.838 14.508 1.00 81.00 122 ALA A N 1
ATOM 962 C CA . ALA A 1 122 ? 21.967 -2.688 14.144 1.00 81.00 122 ALA A CA 1
ATOM 963 C C . ALA A 1 122 ? 22.430 -1.224 14.011 1.00 81.00 122 ALA A C 1
ATOM 965 O O . ALA A 1 122 ? 23.597 -0.927 14.253 1.00 81.00 122 ALA A O 1
ATOM 966 N N . ILE A 1 123 ? 21.538 -0.311 13.615 1.00 74.38 123 ILE A N 1
ATOM 967 C CA . ILE A 1 123 ? 21.866 1.100 13.341 1.00 74.38 123 ILE A CA 1
ATOM 968 C C . ILE A 1 123 ? 22.246 1.904 14.602 1.00 74.38 123 ILE A C 1
ATOM 970 O O . ILE A 1 123 ? 23.246 2.618 14.540 1.00 74.38 123 ILE A O 1
ATOM 974 N N . PRO A 1 124 ? 21.553 1.786 15.753 1.00 68.06 124 PRO A N 1
ATOM 975 C CA . PRO A 1 124 ? 21.903 2.538 16.961 1.00 68.06 124 PRO A CA 1
ATOM 976 C C . PRO A 1 124 ? 23.325 2.260 17.463 1.00 68.06 124 PRO A C 1
ATOM 978 O O . PRO A 1 124 ? 23.951 3.141 18.042 1.00 68.06 124 PRO A O 1
ATOM 981 N N . ALA A 1 125 ? 23.874 1.073 17.177 1.00 61.41 125 ALA A N 1
ATOM 982 C CA . ALA A 1 125 ? 25.253 0.719 17.512 1.00 61.41 125 ALA A CA 1
ATOM 983 C C . ALA A 1 125 ? 26.311 1.509 16.710 1.00 61.41 125 ALA A C 1
ATOM 985 O O . ALA A 1 125 ? 27.488 1.458 17.050 1.00 61.41 125 ALA A O 1
ATOM 986 N N . ARG A 1 126 ? 25.918 2.221 15.642 1.00 63.03 126 ARG A N 1
ATOM 987 C CA . ARG A 1 126 ? 26.821 2.976 14.754 1.00 63.03 126 ARG A CA 1
ATOM 988 C C . ARG A 1 126 ? 26.768 4.498 14.948 1.00 63.03 126 ARG A C 1
ATOM 990 O O . ARG A 1 126 ? 27.532 5.199 14.295 1.00 63.03 126 ARG A O 1
ATOM 997 N N . GLY A 1 127 ? 25.931 5.010 15.856 1.00 68.81 127 GLY A N 1
ATOM 998 C CA . GLY A 1 127 ? 25.910 6.431 16.223 1.00 68.81 127 GLY A CA 1
ATOM 999 C C . GLY A 1 127 ? 25.620 7.369 15.042 1.00 68.81 127 GLY A C 1
ATOM 1000 O O . GLY A 1 127 ? 24.581 7.255 14.395 1.00 68.81 127 GLY A O 1
ATOM 1001 N N . HIS A 1 128 ? 26.523 8.318 14.781 1.00 68.00 128 HIS A N 1
ATOM 1002 C CA . HIS A 1 128 ? 26.390 9.312 13.713 1.00 68.00 128 HIS A CA 1
ATOM 1003 C C . HIS A 1 128 ? 27.051 8.818 12.420 1.00 68.00 128 HIS A C 1
ATOM 1005 O O . HIS A 1 128 ? 28.235 8.480 12.409 1.00 68.00 128 HIS A O 1
ATOM 1011 N N . PHE A 1 129 ? 26.305 8.810 11.313 1.00 66.56 129 PHE A N 1
ATOM 1012 C CA . PHE A 1 129 ? 26.906 8.576 10.003 1.00 66.56 129 PHE A CA 1
ATOM 1013 C C . PHE A 1 129 ? 27.692 9.824 9.578 1.00 66.56 129 PHE A C 1
ATOM 1015 O O . PHE A 1 129 ? 27.170 10.934 9.705 1.00 66.56 129 PHE A O 1
ATOM 1022 N N . PRO A 1 130 ? 28.928 9.678 9.068 1.00 75.44 130 PRO A N 1
ATOM 1023 C CA . PRO A 1 130 ? 29.638 10.804 8.483 1.00 75.44 130 PRO A CA 1
ATOM 1024 C C . PRO A 1 130 ? 28.818 11.369 7.318 1.00 75.44 130 PRO A C 1
ATOM 1026 O O . PRO A 1 130 ? 28.219 10.611 6.549 1.00 75.44 130 PRO A O 1
ATOM 1029 N N . ALA A 1 131 ? 28.788 12.700 7.199 1.00 70.50 131 ALA A N 1
ATOM 1030 C CA . ALA A 1 131 ? 28.161 13.374 6.068 1.00 70.50 131 ALA A CA 1
ATOM 1031 C C . ALA A 1 131 ? 28.702 12.805 4.746 1.00 70.50 131 ALA A C 1
ATOM 1033 O O . ALA A 1 131 ? 29.856 12.368 4.676 1.00 70.50 131 ALA A O 1
ATOM 1034 N N . MET A 1 132 ? 27.852 12.790 3.714 1.00 57.84 132 MET A N 1
ATOM 1035 C CA . MET A 1 132 ? 28.203 12.312 2.374 1.00 57.84 132 MET A CA 1
ATOM 1036 C C . MET A 1 132 ? 29.577 12.865 1.983 1.00 57.84 132 MET A C 1
ATOM 1038 O O . MET A 1 132 ? 29.754 14.083 1.952 1.00 57.84 132 MET A O 1
ATOM 1042 N N . ARG A 1 133 ? 30.558 11.981 1.732 1.00 53.81 133 ARG A N 1
ATOM 1043 C CA . ARG A 1 133 ? 31.891 12.411 1.292 1.00 53.81 133 ARG A CA 1
ATOM 1044 C C . ARG A 1 133 ? 31.711 13.335 0.080 1.00 53.81 133 ARG A C 1
ATOM 1046 O O . ARG A 1 133 ? 31.084 12.894 -0.889 1.00 53.81 133 ARG A O 1
ATOM 1053 N N . PRO A 1 134 ? 32.239 14.572 0.094 1.00 53.12 134 PRO A N 1
ATOM 1054 C CA . PRO A 1 134 ? 32.292 15.367 -1.122 1.00 53.12 134 PRO A CA 1
ATOM 1055 C C . PRO A 1 134 ? 33.075 14.572 -2.172 1.00 53.12 134 PRO A C 1
ATOM 1057 O O . PRO A 1 134 ? 34.068 13.913 -1.843 1.00 53.12 134 PRO A O 1
ATOM 1060 N N . ARG A 1 135 ? 32.598 14.574 -3.427 1.00 50.81 135 ARG A N 1
ATOM 1061 C CA . ARG A 1 135 ? 33.360 13.997 -4.545 1.00 50.81 135 ARG A CA 1
ATOM 1062 C C . ARG A 1 135 ? 34.772 14.587 -4.496 1.00 50.81 135 ARG A C 1
ATOM 1064 O O . ARG A 1 135 ? 34.874 15.800 -4.308 1.00 50.81 135 ARG A O 1
ATOM 1071 N N . PRO A 1 136 ? 35.837 13.789 -4.677 1.00 52.19 136 PRO A N 1
ATOM 1072 C CA . PRO A 1 136 ? 37.156 14.368 -4.855 1.00 52.19 136 PRO A CA 1
ATOM 1073 C C . PRO A 1 136 ? 37.080 15.298 -6.068 1.00 52.19 136 PRO A C 1
ATOM 1075 O O . PRO A 1 136 ? 36.782 14.857 -7.180 1.00 52.19 136 PRO A O 1
ATOM 1078 N N . SER A 1 137 ? 37.271 16.597 -5.840 1.00 49.53 137 SER A N 1
ATOM 1079 C CA . SER A 1 137 ? 37.537 17.540 -6.914 1.00 49.53 137 SER A CA 1
ATOM 1080 C C . SER A 1 137 ? 38.821 17.067 -7.585 1.00 49.53 137 SER A C 1
ATOM 1082 O O . SER A 1 137 ? 39.877 17.065 -6.954 1.00 49.53 137 SER A O 1
ATOM 1084 N N . CYS A 1 138 ? 38.729 16.606 -8.833 1.00 43.84 138 CYS A N 1
ATOM 1085 C CA . CYS A 1 138 ? 39.905 16.505 -9.686 1.00 43.84 138 CYS A CA 1
ATOM 1086 C C . CYS A 1 138 ? 40.495 17.911 -9.799 1.00 43.84 138 CYS A C 1
ATOM 1088 O O . CYS A 1 138 ? 39.907 18.774 -10.449 1.00 43.84 138 CYS A O 1
ATOM 1090 N N . SER A 1 139 ? 41.616 18.142 -9.124 1.00 49.84 139 SER A N 1
ATOM 1091 C CA . SER A 1 139 ? 42.521 19.227 -9.473 1.00 49.84 139 SER A CA 1
ATOM 1092 C C . SER A 1 139 ? 43.187 18.837 -10.791 1.00 49.84 139 SER A C 1
ATOM 1094 O O . SER A 1 139 ? 43.771 17.756 -10.877 1.00 49.84 139 SER A O 1
ATOM 1096 N N . ILE A 1 140 ? 42.992 19.680 -11.807 1.00 50.94 140 ILE A N 1
ATOM 1097 C CA . ILE A 1 140 ? 43.718 19.664 -13.085 1.00 50.94 140 ILE A CA 1
ATOM 1098 C C . ILE A 1 140 ? 45.190 19.979 -12.817 1.00 50.94 140 ILE A C 1
ATOM 1100 O O . ILE A 1 140 ? 45.438 20.846 -11.947 1.00 50.94 140 ILE A O 1
#